Protein AF-B9BQJ1-F1 (afdb_monomer_lite)

Secondary structure (DSSP, 8-state):
------GGGG-------PPP-EEEEEE-SS-EEEEEE--GGGHHHHHHHHHHHHHHHHHHT-

Foldseek 3Di:
DDPPPDCVVVPPDPPPPQFDWDWDWDDPPVDIDIDIDHDPVCPVVNVVVVVVVVVVVVVVVD

Structure (mmCIF, N/CA/C/O backbone):
data_AF-B9BQJ1-F1
#
_entry.id   AF-B9BQJ1-F1
#
loop_
_atom_site.group_PDB
_atom_site.id
_atom_site.type_symbol
_atom_site.label_atom_id
_atom_site.label_alt_id
_atom_site.label_comp_id
_atom_site.label_asym_id
_atom_site.label_entity_id
_atom_site.label_seq_id
_atom_site.pdbx_PDB_ins_code
_atom_site.Cartn_x
_atom_site.Cartn_y
_atom_site.Cartn_z
_atom_site.occupancy
_atom_site.B_iso_or_equiv
_atom_site.auth_seq_id
_atom_site.auth_comp_id
_atom_site.auth_asym_id
_atom_site.auth_atom_id
_atom_site.pdbx_PDB_model_num
ATOM 1 N N . MET A 1 1 ? -6.154 22.061 -53.787 1.00 36.50 1 MET A N 1
ATOM 2 C CA . MET A 1 1 ? -5.111 21.203 -53.185 1.00 36.50 1 MET A CA 1
ATOM 3 C C . MET A 1 1 ? -5.235 21.327 -51.674 1.00 36.50 1 MET A C 1
ATOM 5 O O . MET A 1 1 ? -4.818 22.343 -51.138 1.00 36.50 1 MET A O 1
ATOM 9 N N . SER A 1 2 ? -5.892 20.374 -51.005 1.00 46.66 2 SER A N 1
ATOM 10 C CA . SER A 1 2 ? -6.013 20.379 -49.538 1.00 46.66 2 SER A CA 1
ATOM 11 C C . SER A 1 2 ? -4.904 19.527 -48.935 1.00 46.66 2 SER A C 1
ATOM 13 O O . SER A 1 2 ? -4.906 18.310 -49.100 1.00 46.66 2 SER A O 1
ATOM 15 N N . ASN A 1 3 ? -3.966 20.170 -48.240 1.00 58.53 3 ASN A N 1
ATOM 16 C CA . ASN A 1 3 ? -2.968 19.501 -47.408 1.00 58.53 3 ASN A CA 1
ATOM 17 C C . ASN A 1 3 ? -3.647 19.001 -46.128 1.00 58.53 3 ASN A C 1
ATOM 19 O O . ASN A 1 3 ? -3.668 19.693 -45.112 1.00 58.53 3 ASN A O 1
ATOM 23 N N . VAL A 1 4 ? -4.242 17.810 -46.187 1.00 65.75 4 VAL A N 1
ATOM 24 C CA . VAL A 1 4 ? -4.719 17.111 -44.990 1.00 65.75 4 VAL A CA 1
ATOM 25 C C . VAL A 1 4 ? -3.502 16.468 -44.336 1.00 65.75 4 VAL A C 1
ATOM 27 O O . VAL A 1 4 ? -2.940 15.507 -44.854 1.00 65.75 4 VAL A O 1
ATOM 30 N N . ILE A 1 5 ? -3.049 17.053 -43.228 1.00 61.84 5 ILE A N 1
ATOM 31 C CA . ILE A 1 5 ? -1.968 16.490 -42.419 1.00 61.84 5 ILE A CA 1
ATOM 32 C C . ILE A 1 5 ? -2.490 15.195 -41.798 1.00 61.84 5 ILE A C 1
ATOM 34 O O . ILE A 1 5 ? -3.456 15.203 -41.037 1.00 61.84 5 ILE A O 1
ATOM 38 N N . ASP A 1 6 ? -1.856 14.082 -42.152 1.00 63.56 6 ASP A N 1
ATOM 39 C CA . ASP A 1 6 ? -2.165 12.770 -41.603 1.00 63.56 6 ASP A CA 1
ATOM 40 C C . ASP A 1 6 ? -1.583 12.646 -40.188 1.00 63.56 6 ASP A C 1
ATOM 42 O O . ASP A 1 6 ? -0.387 12.410 -39.986 1.00 63.56 6 ASP A O 1
ATOM 46 N N . TRP A 1 7 ? -2.454 12.828 -39.196 1.00 64.81 7 TRP A N 1
ATOM 47 C CA . TRP A 1 7 ? -2.112 12.746 -37.779 1.00 64.81 7 TRP A CA 1
ATOM 48 C C . TRP A 1 7 ? -1.822 11.314 -37.297 1.00 64.81 7 TRP A C 1
ATOM 50 O O . TRP A 1 7 ? -1.308 11.152 -36.189 1.00 64.81 7 TRP A O 1
ATOM 60 N N . SER A 1 8 ? -2.070 10.276 -38.113 1.00 62.50 8 SER A N 1
ATOM 61 C CA . SER A 1 8 ? -1.749 8.881 -37.760 1.00 62.50 8 SER A CA 1
ATOM 62 C C . SER A 1 8 ? -0.241 8.626 -37.632 1.00 62.50 8 SER A C 1
ATOM 64 O O . SER A 1 8 ? 0.177 7.716 -36.916 1.00 62.50 8 SER A O 1
ATOM 66 N N . LYS A 1 9 ? 0.593 9.480 -38.249 1.00 56.91 9 LYS A N 1
ATOM 67 C CA . LYS A 1 9 ? 2.063 9.427 -38.152 1.00 56.91 9 LYS A CA 1
ATOM 68 C C . LYS A 1 9 ? 2.618 9.885 -36.804 1.00 56.91 9 LYS A C 1
ATOM 70 O O . LYS A 1 9 ? 3.758 9.562 -36.486 1.00 56.91 9 LYS A O 1
ATOM 75 N N . TYR A 1 10 ? 1.825 10.587 -35.997 1.00 59.62 10 TYR A N 1
ATOM 76 C CA . TYR A 1 10 ? 2.185 10.984 -34.632 1.00 59.62 10 TYR A CA 1
ATOM 77 C C . TYR A 1 10 ? 1.627 9.990 -33.609 1.00 59.62 10 TYR A C 1
ATOM 79 O O . TYR A 1 10 ? 1.138 10.382 -32.547 1.00 59.62 10 TYR A O 1
ATOM 87 N N . GLY A 1 11 ? 1.669 8.696 -33.956 1.00 54.72 11 GLY A N 1
ATOM 88 C CA . GLY A 1 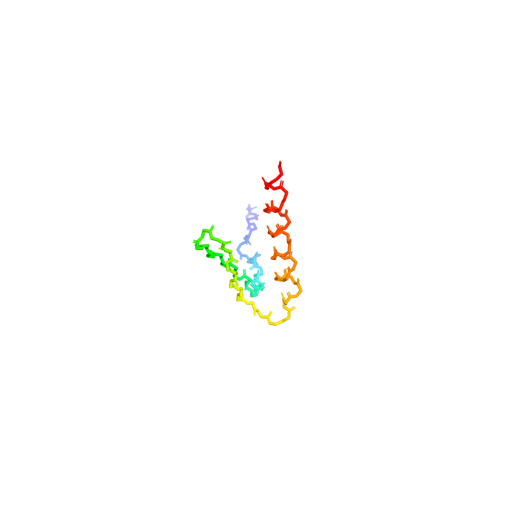11 ? 1.322 7.597 -33.066 1.00 54.72 11 GLY A CA 1
ATOM 89 C C . GLY A 1 11 ? 1.942 7.835 -31.694 1.00 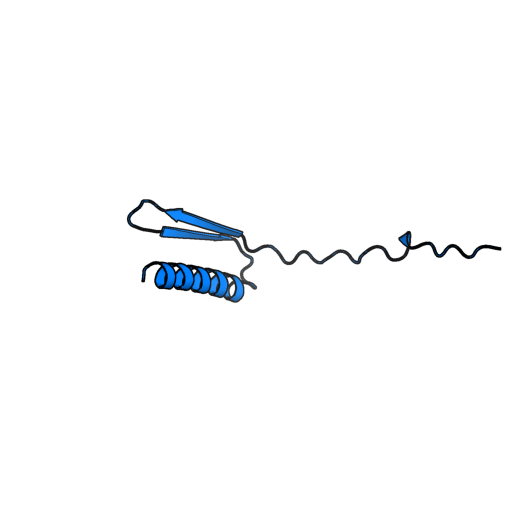54.72 11 GLY A C 1
ATOM 90 O O . GLY A 1 11 ? 3.150 8.042 -31.574 1.00 54.72 11 GLY A O 1
ATOM 91 N N . ARG A 1 12 ? 1.081 7.893 -30.672 1.00 59.66 12 ARG A N 1
ATOM 92 C CA . ARG A 1 12 ? 1.479 8.117 -29.282 1.00 59.66 12 ARG A CA 1
ATOM 93 C C . ARG A 1 12 ? 2.630 7.166 -28.974 1.00 59.66 12 ARG A C 1
ATOM 95 O O . ARG A 1 12 ? 2.461 5.956 -29.109 1.00 59.66 12 ARG A O 1
ATOM 102 N N . ALA A 1 13 ? 3.782 7.719 -28.589 1.00 58.75 13 ALA A N 1
ATOM 103 C CA . ALA A 1 13 ? 4.898 6.924 -28.098 1.00 58.75 13 ALA A CA 1
ATOM 104 C C . ALA A 1 13 ? 4.348 5.912 -27.080 1.00 58.75 13 ALA A C 1
ATOM 106 O O . ALA A 1 13 ? 3.526 6.320 -26.247 1.00 58.75 13 ALA A O 1
ATOM 107 N N . PRO A 1 14 ? 4.729 4.623 -27.154 1.00 57.34 14 PRO A N 1
ATOM 108 C CA . PRO A 1 14 ? 4.260 3.642 -26.193 1.00 57.34 14 PRO A CA 1
ATOM 109 C C . PRO A 1 14 ? 4.609 4.195 -24.819 1.00 57.34 14 PRO A C 1
ATOM 111 O O . PRO A 1 14 ? 5.781 4.432 -24.510 1.00 57.34 14 PRO A O 1
ATOM 114 N N . ARG A 1 15 ? 3.578 4.506 -24.023 1.00 58.94 15 ARG A N 1
ATOM 115 C CA . ARG A 1 15 ? 3.783 4.828 -22.618 1.00 58.94 15 ARG A CA 1
ATOM 116 C C . ARG A 1 15 ? 4.529 3.619 -22.085 1.00 58.94 15 ARG A C 1
ATOM 118 O O . ARG A 1 15 ? 3.986 2.523 -22.110 1.00 58.94 15 ARG A O 1
ATOM 125 N N . ARG A 1 16 ? 5.791 3.804 -21.693 1.00 55.53 16 ARG A N 1
ATOM 126 C CA . ARG A 1 16 ? 6.470 2.843 -20.831 1.00 55.53 16 ARG A CA 1
ATOM 127 C C . ARG A 1 16 ? 5.559 2.733 -19.621 1.00 55.53 16 ARG A C 1
ATOM 129 O O . ARG A 1 16 ? 5.532 3.657 -18.808 1.00 55.53 16 ARG A O 1
ATOM 136 N N . GLU A 1 17 ? 4.728 1.697 -19.595 1.00 60.41 17 GLU A N 1
ATOM 137 C CA . GLU A 1 17 ? 3.896 1.380 -18.451 1.00 60.41 17 GLU A CA 1
ATOM 138 C C . GLU A 1 17 ? 4.887 1.183 -17.321 1.00 60.41 17 GLU A C 1
ATOM 140 O O . GLU A 1 17 ? 5.678 0.239 -17.313 1.00 60.41 17 GLU A O 1
ATOM 145 N N . LYS A 1 18 ? 4.956 2.178 -16.433 1.00 60.84 18 LYS A N 1
ATOM 146 C CA . LYS A 1 18 ? 5.663 1.978 -15.184 1.00 60.84 18 LYS A CA 1
ATOM 147 C C . LYS A 1 18 ? 4.962 0.780 -14.556 1.00 60.84 18 LYS A C 1
ATOM 149 O O . LYS A 1 18 ? 3.740 0.851 -14.430 1.00 60.84 18 LYS A O 1
ATOM 154 N N . PRO A 1 19 ? 5.687 -0.292 -14.213 1.00 68.38 19 PRO A N 1
ATOM 155 C CA . PRO A 1 19 ? 5.076 -1.429 -13.552 1.00 68.38 19 PRO A CA 1
ATOM 156 C C . PRO A 1 19 ? 4.233 -0.934 -12.375 1.00 68.38 19 PRO A C 1
ATOM 158 O O . PRO A 1 19 ? 4.692 -0.122 -11.556 1.00 68.38 19 PRO A O 1
ATOM 161 N N . GLU A 1 20 ? 2.963 -1.323 -12.400 1.00 75.81 20 GLU A N 1
ATOM 162 C CA . GLU A 1 20 ? 1.959 -0.815 -11.479 1.00 75.81 20 GLU A CA 1
ATOM 163 C C . GLU A 1 20 ? 2.260 -1.285 -10.056 1.00 75.81 20 GLU A C 1
ATOM 165 O O . GLU A 1 20 ? 2.819 -2.361 -9.833 1.00 75.81 20 GLU A O 1
ATOM 170 N N . ILE A 1 21 ? 1.934 -0.421 -9.098 1.00 84.88 21 ILE A N 1
ATOM 171 C CA . ILE A 1 21 ? 1.906 -0.771 -7.683 1.00 84.88 21 ILE A CA 1
ATOM 172 C C . ILE A 1 21 ? 0.462 -1.166 -7.417 1.00 84.88 21 ILE A C 1
ATOM 174 O O . ILE A 1 21 ? -0.430 -0.328 -7.542 1.00 84.88 21 ILE A O 1
ATOM 178 N N . ASP A 1 22 ? 0.246 -2.427 -7.080 1.00 88.94 22 ASP A N 1
ATOM 179 C CA . ASP A 1 22 ? -1.061 -2.934 -6.683 1.00 88.94 22 ASP A CA 1
ATOM 180 C C . ASP A 1 22 ? -1.088 -3.048 -5.160 1.00 88.94 22 ASP A C 1
ATOM 182 O O . ASP A 1 22 ? -0.226 -3.709 -4.578 1.00 88.94 22 ASP A O 1
ATOM 186 N N . VAL A 1 23 ? -2.026 -2.363 -4.507 1.00 89.19 23 VAL A N 1
ATOM 187 C CA . VAL A 1 23 ? -2.172 -2.367 -3.048 1.00 89.19 23 VAL A CA 1
ATOM 188 C C . VAL A 1 23 ? -3.589 -2.782 -2.709 1.00 89.19 23 VAL A C 1
ATOM 190 O O . VAL A 1 23 ? -4.557 -2.166 -3.148 1.00 89.19 23 VAL A O 1
ATOM 193 N N . THR A 1 24 ? -3.701 -3.816 -1.888 1.00 91.88 24 THR A N 1
ATOM 194 C CA . THR A 1 24 ? -4.975 -4.358 -1.427 1.00 91.88 24 THR A CA 1
ATOM 195 C C . THR A 1 24 ? -5.024 -4.336 0.090 1.00 91.88 24 THR A C 1
ATOM 197 O O . THR A 1 24 ? -4.027 -4.596 0.770 1.00 91.88 24 THR A O 1
ATOM 200 N N . TYR A 1 25 ? -6.204 -4.026 0.617 1.00 91.69 25 TYR A N 1
ATOM 201 C CA . TYR A 1 25 ? -6.463 -3.976 2.046 1.00 91.69 25 TYR A CA 1
ATOM 202 C C . TYR A 1 25 ? -7.578 -4.955 2.394 1.00 91.69 25 TYR A C 1
ATOM 204 O O . TYR A 1 25 ? -8.598 -5.013 1.708 1.00 91.69 25 TYR A O 1
ATOM 212 N N . ALA A 1 26 ? -7.383 -5.712 3.466 1.00 91.38 26 ALA A N 1
ATOM 213 C CA . ALA A 1 26 ? -8.383 -6.612 4.020 1.00 91.38 26 ALA A CA 1
ATOM 214 C C . ALA A 1 26 ? -8.532 -6.316 5.511 1.00 91.38 26 ALA A C 1
ATOM 216 O O . ALA A 1 26 ? -7.532 -6.179 6.209 1.00 91.38 26 ALA A O 1
ATOM 217 N N . SER A 1 27 ? -9.762 -6.222 6.009 1.00 90.00 27 SER A N 1
ATOM 218 C CA . SER A 1 27 ? -10.021 -6.022 7.435 1.00 90.00 27 SER A CA 1
ATOM 219 C C . SER A 1 27 ? -10.816 -7.186 8.004 1.00 90.00 27 SER A C 1
ATOM 221 O O . SER A 1 27 ? -11.724 -7.697 7.352 1.00 90.00 27 SER A O 1
ATOM 223 N N . ASP A 1 28 ? -10.470 -7.585 9.223 1.00 91.75 28 ASP A N 1
ATOM 224 C CA . ASP A 1 28 ? -11.221 -8.549 10.032 1.00 91.75 28 ASP A CA 1
ATOM 225 C C . ASP A 1 28 ? -12.076 -7.862 11.120 1.00 91.75 28 ASP A C 1
ATOM 227 O O . ASP A 1 28 ? -12.690 -8.535 11.944 1.00 91.75 28 ASP A O 1
ATOM 231 N N . GLY A 1 29 ? -12.151 -6.524 11.106 1.00 84.94 29 GLY A N 1
ATOM 232 C CA . GLY A 1 29 ? -12.878 -5.706 12.081 1.00 84.94 29 GLY A CA 1
ATOM 233 C C . GLY A 1 29 ? -12.059 -5.292 13.310 1.00 84.94 29 GLY A C 1
ATOM 234 O O . GLY A 1 29 ? -12.404 -4.296 13.939 1.00 84.94 29 GLY A O 1
ATOM 235 N N . GLU A 1 30 ? -10.962 -5.987 13.625 1.00 88.19 30 GLU A N 1
ATOM 236 C CA . GLU A 1 30 ? -10.019 -5.590 14.685 1.00 88.19 30 GLU A CA 1
ATOM 237 C C . GLU A 1 30 ? -8.743 -4.985 14.088 1.00 88.19 30 GLU A C 1
ATOM 239 O O . GLU A 1 30 ? -8.151 -4.054 14.638 1.00 88.19 30 GLU A O 1
ATOM 244 N N . ARG A 1 31 ?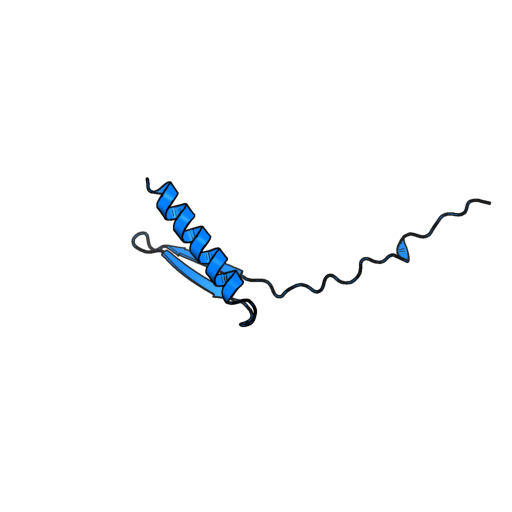 -8.311 -5.511 12.940 1.00 89.25 31 ARG A N 1
ATOM 245 C CA . ARG A 1 31 ? -7.092 -5.113 12.245 1.00 89.25 31 ARG A CA 1
ATOM 246 C C . ARG A 1 31 ? -7.358 -4.903 10.764 1.00 89.25 31 ARG A C 1
ATOM 248 O O . ARG A 1 31 ? -8.331 -5.390 10.182 1.00 89.25 31 ARG A O 1
ATOM 255 N N . VAL A 1 32 ? -6.450 -4.159 10.144 1.00 90.69 32 VAL A N 1
ATOM 256 C CA . VAL A 1 32 ? -6.382 -3.998 8.694 1.00 90.69 32 VAL A CA 1
ATOM 257 C C . VAL A 1 32 ? -5.044 -4.548 8.224 1.00 90.69 32 VAL A C 1
ATOM 259 O O . VAL A 1 32 ? -3.980 -4.104 8.652 1.00 90.69 32 VAL A O 1
ATOM 262 N N . TRP A 1 33 ? -5.110 -5.537 7.346 1.00 92.44 33 TRP A N 1
ATOM 263 C CA . TRP A 1 33 ? -3.979 -6.146 6.669 1.00 92.44 33 TRP A CA 1
ATOM 264 C C . TRP A 1 33 ? -3.775 -5.463 5.320 1.00 92.44 33 TRP A C 1
ATOM 266 O O . TRP A 1 33 ? -4.735 -5.198 4.598 1.00 92.44 33 TRP A O 1
ATOM 276 N N . CYS A 1 34 ? -2.519 -5.199 4.968 1.00 92.25 34 CYS A N 1
ATOM 277 C CA . CYS A 1 34 ? -2.136 -4.605 3.693 1.00 92.25 34 CYS A CA 1
ATOM 278 C C . CYS A 1 34 ? -1.227 -5.573 2.933 1.00 92.25 34 CYS A C 1
ATOM 280 O O . CYS A 1 34 ? -0.203 -6.005 3.465 1.00 92.25 34 CYS A O 1
ATOM 282 N N . ALA A 1 35 ? -1.572 -5.872 1.682 1.00 92.31 35 ALA A N 1
ATOM 283 C CA . ALA A 1 35 ? -0.715 -6.598 0.753 1.00 92.31 35 ALA A CA 1
ATOM 284 C C . ALA A 1 35 ? -0.438 -5.715 -0.465 1.00 92.31 35 ALA A C 1
ATOM 286 O O . ALA A 1 35 ? -1.366 -5.261 -1.133 1.00 92.31 35 ALA A O 1
ATOM 287 N N . ALA A 1 36 ? 0.842 -5.475 -0.745 1.00 92.25 36 ALA A N 1
ATOM 288 C CA . ALA A 1 36 ? 1.279 -4.646 -1.856 1.00 92.25 36 ALA A CA 1
ATOM 289 C C . ALA A 1 36 ? 2.217 -5.432 -2.776 1.00 92.25 36 ALA A C 1
ATOM 291 O O . ALA A 1 36 ? 3.165 -6.074 -2.316 1.00 92.25 36 ALA A O 1
ATOM 292 N N . LYS A 1 37 ? 1.951 -5.379 -4.081 1.00 93.19 37 LYS A N 1
ATOM 293 C CA . LYS A 1 37 ? 2.768 -5.983 -5.131 1.00 93.19 37 LYS A CA 1
ATOM 294 C C . LYS A 1 37 ? 3.343 -4.877 -6.001 1.00 93.19 37 LYS A C 1
ATOM 296 O O . LYS A 1 37 ? 2.614 -4.134 -6.650 1.00 93.19 37 LYS A O 1
ATOM 301 N N . PHE A 1 38 ? 4.664 -4.788 -6.014 1.00 90.81 38 PHE A N 1
ATOM 302 C CA . PHE A 1 38 ? 5.402 -3.781 -6.762 1.00 90.81 38 PHE A CA 1
ATOM 303 C C . PHE A 1 38 ? 6.809 -4.296 -7.102 1.00 90.81 38 PHE A C 1
ATOM 305 O O . PHE A 1 38 ? 7.326 -5.178 -6.411 1.00 90.81 38 PHE A O 1
ATOM 312 N N . PRO A 1 39 ? 7.451 -3.767 -8.153 1.00 89.44 39 PRO A N 1
ATOM 313 C CA . PRO A 1 39 ? 8.883 -3.951 -8.374 1.00 89.44 39 PRO A CA 1
ATOM 314 C C . PRO A 1 39 ? 9.685 -3.282 -7.267 1.00 89.44 39 PRO A C 1
ATOM 316 O O . PRO A 1 39 ? 9.335 -2.185 -6.835 1.00 89.44 39 PRO A O 1
ATOM 319 N N . ILE A 1 40 ? 10.783 -3.905 -6.850 1.00 88.88 40 ILE A N 1
ATOM 320 C CA . ILE A 1 40 ? 11.578 -3.455 -5.702 1.00 88.88 40 ILE A CA 1
ATOM 321 C C . ILE A 1 40 ? 12.096 -2.016 -5.845 1.00 88.88 40 ILE A C 1
ATOM 323 O O . ILE A 1 40 ? 12.212 -1.302 -4.855 1.00 88.88 40 ILE A O 1
ATOM 327 N N . GLU A 1 41 ? 12.314 -1.550 -7.074 1.00 90.44 41 GLU A N 1
ATOM 328 C CA . GLU A 1 41 ? 12.730 -0.182 -7.402 1.00 90.44 41 GLU A CA 1
ATOM 329 C C . GLU A 1 41 ? 11.680 0.873 -7.028 1.00 90.44 41 GLU A C 1
ATOM 331 O O . GLU A 1 41 ? 11.990 2.059 -6.962 1.00 90.44 41 GLU A O 1
ATOM 336 N N . ARG A 1 42 ? 10.434 0.448 -6.800 1.00 87.88 42 ARG A N 1
ATOM 337 C CA . ARG A 1 42 ? 9.304 1.295 -6.403 1.00 87.88 42 ARG A CA 1
ATOM 338 C C . ARG A 1 42 ? 8.891 1.085 -4.946 1.00 87.88 42 ARG A C 1
ATOM 340 O O . ARG A 1 42 ? 7.781 1.458 -4.573 1.00 87.88 42 ARG A O 1
ATOM 347 N N . PHE A 1 43 ? 9.755 0.486 -4.125 1.00 91.12 43 PHE A N 1
ATOM 348 C CA . PHE A 1 43 ? 9.474 0.271 -2.705 1.00 91.12 43 PHE A CA 1
ATOM 349 C C . PHE A 1 43 ? 9.135 1.576 -1.978 1.00 91.12 43 PHE A C 1
ATOM 351 O O . PHE A 1 43 ? 8.145 1.620 -1.252 1.00 91.12 43 PHE A O 1
ATOM 358 N N . ASP A 1 44 ? 9.904 2.642 -2.212 1.00 92.94 44 ASP A N 1
ATOM 359 C CA . ASP A 1 44 ? 9.669 3.930 -1.554 1.00 92.94 44 ASP A CA 1
ATOM 360 C C . ASP A 1 44 ? 8.321 4.547 -1.961 1.00 92.94 44 ASP A C 1
ATOM 362 O O . ASP A 1 44 ? 7.581 5.014 -1.096 1.00 92.94 44 ASP A O 1
ATOM 366 N N . ASP A 1 45 ? 7.947 4.454 -3.246 1.00 90.69 45 ASP A N 1
ATOM 367 C CA . ASP A 1 45 ? 6.626 4.877 -3.736 1.00 90.69 45 ASP A CA 1
ATOM 368 C C . ASP A 1 45 ? 5.501 4.095 -3.028 1.00 90.69 45 ASP A C 1
ATOM 370 O O . ASP A 1 45 ? 4.522 4.675 -2.557 1.00 90.69 45 ASP A O 1
ATOM 374 N N . ALA A 1 46 ? 5.628 2.764 -2.957 1.00 90.75 46 ALA A N 1
ATOM 375 C CA . ALA A 1 46 ? 4.620 1.896 -2.349 1.00 90.75 46 ALA A CA 1
ATOM 376 C C . ALA A 1 46 ? 4.493 2.150 -0.841 1.00 90.75 46 ALA A C 1
ATOM 378 O O . ALA A 1 46 ? 3.383 2.212 -0.309 1.00 90.75 46 ALA A O 1
ATOM 379 N N . LYS A 1 47 ? 5.625 2.354 -0.161 1.00 93.88 47 LYS A N 1
ATOM 380 C CA . LYS A 1 47 ? 5.671 2.723 1.252 1.00 93.88 47 LYS A CA 1
ATOM 381 C C . LYS A 1 47 ? 4.958 4.051 1.490 1.00 93.88 47 LYS A C 1
ATOM 383 O O . LYS A 1 47 ? 4.102 4.118 2.369 1.00 93.88 47 LYS A O 1
ATOM 388 N N . GLU A 1 48 ? 5.253 5.077 0.694 1.00 94.25 48 GLU A N 1
ATOM 389 C CA . GLU A 1 48 ? 4.609 6.384 0.836 1.00 94.25 48 GLU A CA 1
ATOM 390 C C . GLU A 1 48 ? 3.089 6.294 0.624 1.00 94.25 48 GLU A C 1
ATOM 392 O O . GLU A 1 48 ? 2.320 6.908 1.369 1.00 94.25 48 GLU A O 1
ATOM 397 N N . MET A 1 49 ? 2.635 5.501 -0.354 1.00 90.62 49 MET A N 1
ATOM 398 C CA . MET A 1 49 ? 1.205 5.257 -0.578 1.00 90.62 49 MET A CA 1
ATOM 399 C C . MET A 1 49 ? 0.536 4.627 0.649 1.00 90.62 49 MET A C 1
ATOM 401 O O . MET A 1 49 ? -0.514 5.103 1.082 1.00 90.62 49 MET A O 1
ATOM 405 N N . ILE A 1 50 ? 1.160 3.606 1.243 1.00 92.75 50 ILE A N 1
ATOM 406 C CA . ILE A 1 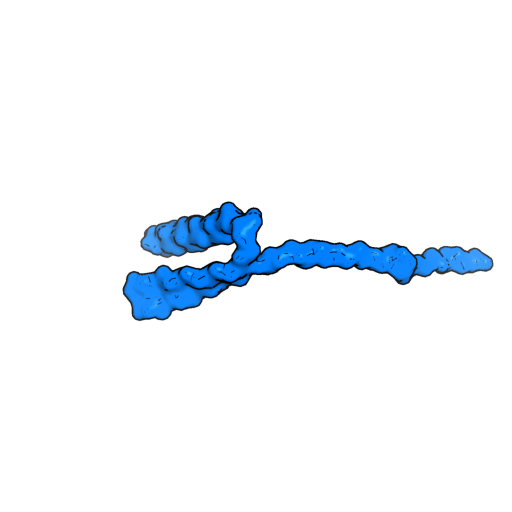50 ? 0.638 2.938 2.443 1.00 92.75 50 ILE A CA 1
ATOM 407 C C . ILE A 1 50 ? 0.621 3.900 3.640 1.00 92.75 50 ILE A C 1
ATOM 409 O O . ILE A 1 50 ? -0.388 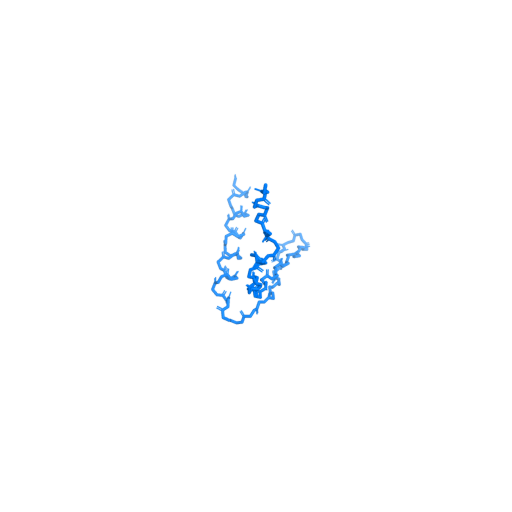3.990 4.335 1.00 92.75 50 ILE A O 1
ATOM 413 N N . GLU A 1 51 ? 1.686 4.674 3.861 1.00 94.12 51 GLU A N 1
ATOM 414 C CA . GLU A 1 51 ? 1.757 5.654 4.957 1.00 94.12 51 GLU A CA 1
ATOM 415 C C . GLU A 1 51 ? 0.717 6.774 4.824 1.00 94.12 51 GLU A C 1
ATOM 417 O O . GLU A 1 51 ? 0.185 7.261 5.824 1.00 94.12 51 GLU A O 1
ATOM 422 N N . ARG A 1 52 ? 0.419 7.217 3.598 1.00 90.94 52 ARG A N 1
ATOM 423 C CA . ARG A 1 52 ? -0.665 8.181 3.350 1.00 90.94 52 ARG A CA 1
ATOM 424 C C . ARG A 1 52 ? -2.029 7.572 3.659 1.00 90.94 52 ARG A C 1
ATOM 426 O O . ARG A 1 52 ? -2.854 8.254 4.260 1.00 90.94 52 ARG A O 1
ATOM 433 N N . GLN A 1 53 ? -2.247 6.310 3.293 1.00 89.06 53 GLN A N 1
ATOM 434 C CA . GLN A 1 53 ? -3.499 5.616 3.586 1.00 89.06 53 GLN A CA 1
ATOM 435 C C . GLN A 1 53 ? -3.716 5.445 5.097 1.00 89.06 53 GLN A C 1
ATOM 437 O O . GLN A 1 53 ? -4.820 5.679 5.578 1.00 89.06 53 GLN A O 1
ATOM 442 N N . ILE A 1 54 ? -2.660 5.104 5.846 1.00 90.44 54 ILE A N 1
ATOM 443 C CA . ILE A 1 54 ? -2.713 5.007 7.313 1.00 90.44 54 ILE A CA 1
ATOM 444 C C . ILE A 1 54 ? -3.086 6.359 7.923 1.00 90.44 54 ILE A C 1
ATOM 446 O O . ILE A 1 54 ? -4.042 6.429 8.687 1.00 90.44 54 ILE A O 1
ATOM 450 N N . ARG A 1 55 ? -2.393 7.439 7.535 1.00 92.38 55 ARG A N 1
ATOM 451 C CA . ARG A 1 55 ? -2.694 8.791 8.035 1.00 92.38 55 ARG A CA 1
ATOM 452 C C . ARG A 1 55 ? -4.129 9.216 7.748 1.00 92.38 55 ARG A C 1
ATOM 454 O O . ARG A 1 55 ? -4.775 9.780 8.619 1.00 92.38 55 ARG A O 1
ATOM 461 N N . TYR A 1 56 ? -4.631 8.920 6.550 1.00 89.12 56 TYR A N 1
ATOM 462 C CA . TYR A 1 56 ? -6.019 9.203 6.197 1.00 89.12 56 TYR A CA 1
ATOM 463 C C . TYR A 1 56 ? -7.006 8.511 7.149 1.00 89.12 56 TYR A C 1
ATOM 465 O O . TYR A 1 56 ? -7.954 9.143 7.599 1.00 89.12 56 TYR A O 1
ATOM 473 N N . TRP A 1 57 ? -6.766 7.245 7.501 1.00 87.44 57 TRP A N 1
ATOM 474 C CA . TRP A 1 57 ? -7.607 6.529 8.464 1.00 87.44 57 TRP A CA 1
ATOM 475 C C . TRP A 1 57 ? -7.458 7.034 9.901 1.00 87.44 57 TRP A C 1
ATOM 477 O O . TRP A 1 57 ? -8.441 7.065 10.633 1.00 87.44 57 TRP A O 1
ATOM 487 N N . GLU A 1 58 ? -6.255 7.434 10.316 1.00 85.50 58 GLU A N 1
ATOM 488 C CA . GLU A 1 58 ? -6.030 8.015 11.647 1.00 85.50 58 GLU A CA 1
ATOM 489 C C . GLU A 1 58 ? -6.697 9.387 11.808 1.00 85.50 58 GLU A C 1
ATOM 491 O O . GLU A 1 58 ? -7.185 9.705 12.894 1.00 85.50 58 GLU A O 1
ATOM 496 N N . ASP A 1 59 ? -6.727 10.191 10.743 1.00 83.12 59 ASP A N 1
ATOM 497 C CA . ASP A 1 59 ? -7.401 11.490 10.735 1.00 83.12 59 ASP A CA 1
ATOM 498 C C . ASP A 1 59 ? -8.931 11.350 10.658 1.00 83.12 59 ASP A C 1
ATOM 500 O O . ASP A 1 59 ? -9.629 12.128 11.298 1.00 83.12 59 ASP A O 1
ATOM 504 N N . ASP A 1 60 ? -9.458 10.355 9.932 1.00 72.38 60 ASP A N 1
ATOM 505 C CA . ASP A 1 60 ? -10.902 10.048 9.877 1.00 72.38 60 ASP A CA 1
ATOM 506 C C . ASP A 1 60 ? -11.436 9.463 11.202 1.00 72.38 60 ASP A C 1
ATOM 508 O O . ASP A 1 60 ? -12.613 9.601 11.524 1.00 72.38 60 ASP A O 1
ATOM 512 N N . ALA A 1 61 ? -10.567 8.848 12.012 1.00 60.09 61 ALA A N 1
ATOM 513 C CA . ALA A 1 61 ? -10.912 8.315 13.332 1.00 60.09 61 ALA A CA 1
ATOM 514 C C . ALA A 1 61 ? -11.020 9.384 14.448 1.00 60.09 61 ALA A C 1
ATOM 516 O O . ALA A 1 61 ? -11.301 9.020 15.596 1.00 60.09 61 ALA A O 1
ATOM 517 N N . LYS A 1 62 ? -10.777 10.669 14.149 1.00 51.88 62 LYS A N 1
ATOM 518 C CA . LYS A 1 62 ? -10.909 11.805 15.084 1.00 51.88 62 LYS A CA 1
ATOM 519 C C . LYS A 1 62 ? -12.220 12.562 14.912 1.00 51.88 62 LYS A C 1
ATOM 521 O O . LYS A 1 62 ? -12.779 12.946 15.964 1.00 51.88 62 LYS A O 1
#

pLDDT: mean 78.92, std 15.7, range [36.5, 94.25]

Radius of gyration: 21.03 Å; chains: 1; bounding box: 26×30×68 Å

Organism: NCBI:txid513052

Sequence (62 aa):
MSNVIDWSKYGRAPRREKPEIDVTYASDG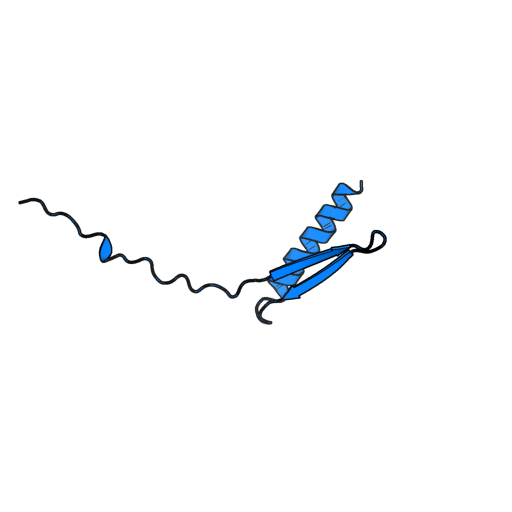ERVWCAAKFPIERFDDAKEMIERQIRYWEDDAK